Protein AF-A0A2X1ANY4-F1 (afdb_monomer)

Mean predicted aligned error: 8.99 Å

Secondary structure (DSSP, 8-state):
-PPPPHHHHHHHHHHHHHHHHHHHHHHTTSPTT-HHHHHHHHHHHHHHHHHHHHHHHHHHHHHHHS---------

Nearest PDB structures (foldseek):
  6jqa-assembly1_D  TM=9.124E-01  e=1.043E+00  Onion yellows phytoplasma OY-W
  6jqa-assembly1_A  TM=9.077E-01  e=1.263E+00  Onion yellows phytoplasma OY-W
  6jqa-assembly1_B  TM=9.385E-01  e=1.529E+00  Onion yellows phytoplasma OY-W
  6jqa-assembly1_C  TM=9.253E-01  e=1.851E+00  Onion yellows phytoplasma OY-W
  3u0c-assembly1_A  TM=9.088E-01  e=3.081E+00  Shigella flexneri

Sequence (75 aa):
MAAHSETDLSEALRAVESLIAKCEKAVLKLAPGAAQHTLLVRRIAALKIARELIEERLGERDHAADGAGLAAPLR

pLDDT: mean 83.48, std 20.51, range [37.75, 98.25]

Foldseek 3Di:
DDDDDLVRLVVVLVVLVVLLVVLVVVLVVDDPPDPSNVVSVVVSVVSVVVNVVSVVVNVVVVCVVDPDDDDDDDD

Solvent-accessible surface area (backbone atoms only — not comparable to full-atom values): 4558 Å² total; per-residue (Å²): 131,85,84,76,52,71,65,57,45,51,53,49,42,57,51,44,53,53,48,41,56,52,47,56,63,51,46,76,77,42,60,87,87,37,70,69,32,56,53,47,54,53,51,43,54,53,47,52,54,53,41,51,56,44,51,49,58,54,53,59,51,60,61,70,75,47,97,70,88,80,81,83,78,91,129

Radius of gyration: 16.42 Å; Cα contacts (8 Å, |Δi|>4): 32; chains: 1; bounding box: 44×24×39 Å

Structure (mmCIF, N/CA/C/O backbone):
data_AF-A0A2X1ANY4-F1
#
_entry.id   AF-A0A2X1ANY4-F1
#
loop_
_atom_site.group_PDB
_atom_site.id
_atom_site.type_symbol
_atom_site.label_atom_id
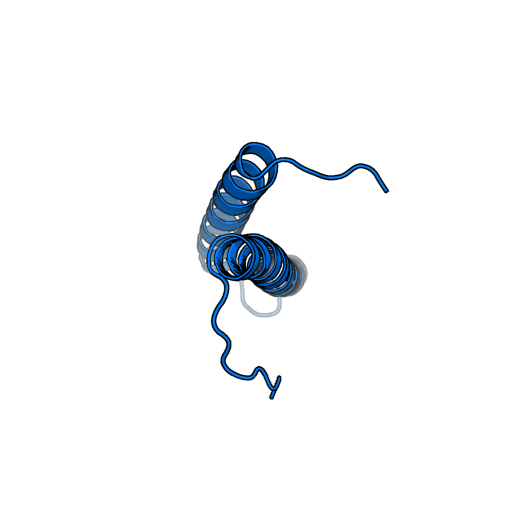_atom_site.label_alt_id
_atom_site.label_comp_id
_atom_site.label_asym_id
_atom_site.label_entity_id
_atom_site.label_seq_id
_atom_site.pdbx_PDB_ins_code
_atom_site.Cartn_x
_atom_site.Cartn_y
_atom_site.Cartn_z
_atom_site.occupancy
_atom_site.B_iso_or_equiv
_atom_site.auth_seq_id
_atom_site.auth_comp_id
_atom_site.auth_asym_id
_atom_site.auth_atom_id
_atom_site.pdbx_PDB_model_num
ATOM 1 N N . MET A 1 1 ? 0.695 -8.364 22.629 1.00 46.19 1 MET A N 1
ATOM 2 C CA . MET A 1 1 ? 0.772 -7.295 21.609 1.00 46.19 1 MET A CA 1
ATOM 3 C C . MET A 1 1 ? -0.078 -6.142 22.095 1.00 46.19 1 MET A C 1
ATOM 5 O O . MET A 1 1 ? -1.177 -6.402 22.565 1.00 46.19 1 MET A O 1
ATOM 9 N N . ALA A 1 2 ? 0.448 -4.917 22.076 1.00 59.94 2 ALA A N 1
ATOM 10 C CA . ALA A 1 2 ? -0.341 -3.742 22.430 1.00 59.94 2 ALA A CA 1
ATOM 11 C C . ALA A 1 2 ? -1.496 -3.590 21.429 1.00 59.94 2 ALA A C 1
ATOM 13 O O . ALA A 1 2 ? -1.294 -3.777 20.230 1.00 59.94 2 ALA A O 1
ATOM 14 N N . ALA A 1 3 ? -2.697 -3.299 21.922 1.00 75.25 3 ALA A N 1
ATOM 15 C CA . ALA A 1 3 ? -3.805 -2.920 21.060 1.00 75.25 3 ALA A CA 1
ATOM 16 C C . ALA A 1 3 ? -3.526 -1.515 20.505 1.00 75.25 3 ALA A C 1
ATOM 18 O O . ALA A 1 3 ? -3.216 -0.603 21.269 1.00 75.25 3 ALA A O 1
ATOM 19 N N . HIS A 1 4 ? -3.609 -1.354 19.187 1.00 82.94 4 HIS A N 1
ATOM 20 C CA . HIS A 1 4 ? -3.532 -0.051 18.527 1.00 82.94 4 HIS A CA 1
ATOM 21 C C . HIS A 1 4 ? -4.921 0.599 18.526 1.00 82.94 4 HIS A C 1
ATOM 23 O O . HIS A 1 4 ? -5.933 -0.097 18.375 1.00 82.94 4 HIS A O 1
ATOM 29 N N . SER A 1 5 ? -4.990 1.917 18.719 1.00 90.31 5 SER A N 1
ATOM 30 C CA . SER A 1 5 ? -6.258 2.644 18.620 1.00 90.31 5 SER A CA 1
ATOM 31 C C . SER A 1 5 ? -6.736 2.718 17.163 1.00 90.31 5 SER A C 1
ATOM 33 O O . SER A 1 5 ? -5.953 2.541 16.230 1.00 90.31 5 SER A O 1
ATOM 35 N N . GLU A 1 6 ? -8.028 2.978 16.946 1.00 90.06 6 GLU A N 1
ATOM 36 C CA . GLU A 1 6 ? -8.561 3.254 15.598 1.00 90.06 6 GLU A CA 1
ATOM 37 C C . GLU A 1 6 ? -7.853 4.440 14.944 1.00 90.06 6 GLU A C 1
ATOM 39 O O . GLU A 1 6 ? -7.577 4.407 13.745 1.00 90.06 6 GLU A O 1
ATOM 44 N N . THR A 1 7 ? -7.502 5.454 15.738 1.00 93.19 7 THR A N 1
ATOM 45 C CA . THR A 1 7 ? -6.713 6.599 15.282 1.00 93.19 7 THR A CA 1
ATOM 46 C C . THR A 1 7 ? -5.343 6.154 14.788 1.00 93.19 7 THR A C 1
ATOM 48 O O . THR A 1 7 ? -4.984 6.486 13.662 1.00 93.19 7 THR A O 1
ATOM 51 N N . ASP A 1 8 ? -4.618 5.339 15.565 1.00 94.31 8 ASP A N 1
ATOM 52 C CA . ASP A 1 8 ? -3.295 4.835 15.164 1.00 94.31 8 ASP A CA 1
ATOM 53 C C . ASP A 1 8 ? -3.376 4.044 13.851 1.00 94.31 8 ASP A C 1
ATOM 55 O O . ASP A 1 8 ? -2.538 4.201 12.963 1.00 94.31 8 ASP A O 1
ATOM 59 N N . LEU A 1 9 ? -4.402 3.200 13.714 1.00 94.44 9 LEU A N 1
ATOM 60 C CA . LEU A 1 9 ? -4.631 2.397 12.514 1.00 94.44 9 LEU A CA 1
ATOM 61 C C . LEU A 1 9 ? -5.001 3.266 11.307 1.00 94.44 9 LEU A C 1
ATOM 63 O O . LEU A 1 9 ? -4.472 3.051 10.221 1.00 94.44 9 LEU A O 1
ATOM 67 N N . SER A 1 10 ? -5.844 4.282 11.493 1.00 94.88 10 SER A N 1
ATOM 68 C CA . SER A 1 10 ? -6.236 5.223 10.437 1.00 94.88 10 SER A CA 1
ATOM 69 C C . SER A 1 10 ? -5.058 6.087 9.975 1.00 94.88 10 SER A C 1
ATOM 71 O O . SER A 1 10 ? -4.868 6.325 8.780 1.00 94.88 10 SER A O 1
ATOM 73 N N . GLU A 1 11 ? -4.218 6.539 10.907 1.00 96.75 11 GLU A N 1
ATOM 74 C CA . GLU A 1 11 ? -2.998 7.276 10.582 1.00 96.75 11 GLU A CA 1
ATOM 75 C C . GLU A 1 11 ? -1.976 6.390 9.866 1.00 96.75 11 GL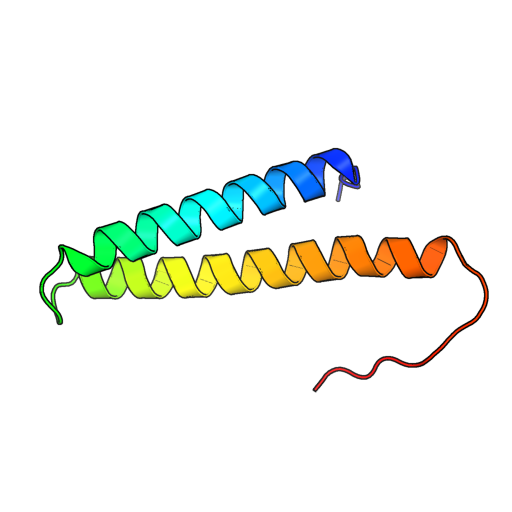U A C 1
ATOM 77 O O . GLU A 1 11 ? -1.372 6.825 8.877 1.00 96.75 11 GLU A O 1
ATOM 82 N N . ALA A 1 12 ? -1.824 5.138 10.308 1.00 96.56 12 ALA A N 1
ATOM 83 C CA . ALA A 1 12 ? -0.992 4.148 9.636 1.00 96.56 12 ALA A CA 1
ATOM 84 C C . ALA A 1 12 ? -1.496 3.863 8.215 1.00 96.56 12 ALA A C 1
ATOM 86 O O . ALA A 1 12 ? -0.689 3.862 7.283 1.00 96.56 12 ALA A O 1
ATOM 87 N N . LEU A 1 13 ? -2.811 3.705 8.028 1.00 97.31 13 LEU A N 1
ATOM 88 C CA . LEU A 1 13 ? -3.436 3.509 6.720 1.00 97.31 13 LEU A CA 1
ATOM 89 C C . LEU A 1 13 ? -3.080 4.658 5.772 1.00 97.31 13 LEU A C 1
ATOM 91 O O . LEU A 1 13 ? -2.491 4.437 4.712 1.00 97.31 13 LEU A O 1
ATOM 95 N N . ARG A 1 14 ? -3.311 5.902 6.210 1.00 97.75 14 ARG A N 1
ATOM 96 C CA . ARG A 1 14 ? -2.985 7.106 5.433 1.00 97.75 14 ARG A CA 1
ATOM 97 C C . ARG A 1 14 ? -1.494 7.185 5.084 1.00 97.75 14 ARG A C 1
ATOM 99 O O . ARG A 1 14 ? -1.117 7.613 3.988 1.00 97.75 14 ARG A O 1
ATOM 106 N N . ALA A 1 15 ? -0.618 6.795 6.011 1.00 98.06 15 ALA A N 1
ATOM 107 C CA . ALA A 1 15 ? 0.822 6.762 5.771 1.00 98.06 15 ALA A CA 1
ATOM 108 C C . ALA A 1 15 ? 1.204 5.704 4.720 1.00 98.06 15 ALA A C 1
ATOM 110 O O . ALA A 1 15 ? 1.990 6.001 3.814 1.00 98.06 15 ALA A O 1
ATOM 111 N N . VAL A 1 16 ? 0.624 4.503 4.800 1.00 98.06 16 VAL A N 1
ATOM 112 C CA . VAL A 1 16 ? 0.834 3.410 3.839 1.00 98.06 16 VAL A CA 1
ATOM 113 C C . VAL A 1 16 ? 0.364 3.812 2.442 1.00 98.06 16 VAL A C 1
ATOM 115 O O . VAL A 1 16 ? 1.123 3.660 1.484 1.00 98.06 16 VAL A O 1
ATOM 118 N N . GLU A 1 17 ? -0.819 4.408 2.308 1.00 98.19 17 GLU A N 1
ATOM 119 C CA . GLU A 1 17 ? -1.332 4.904 1.024 1.00 98.19 17 GLU A CA 1
ATOM 120 C C . GLU A 1 17 ? -0.415 5.967 0.405 1.00 98.19 17 GLU A C 1
ATOM 122 O O . GLU A 1 17 ? -0.085 5.913 -0.784 1.00 98.19 17 GLU A O 1
ATOM 127 N N . SER A 1 18 ? 0.075 6.906 1.223 1.00 98.25 18 SER A N 1
ATOM 128 C CA . SER A 1 18 ? 1.037 7.917 0.777 1.00 98.25 18 SER A CA 1
ATOM 129 C C . SER A 1 18 ? 2.341 7.285 0.281 1.00 98.25 18 SER A C 1
ATOM 131 O O . SER A 1 18 ? 2.906 7.730 -0.724 1.00 98.25 18 SER A O 1
ATOM 133 N N . LEU A 1 19 ? 2.830 6.244 0.962 1.00 97.94 19 LEU A N 1
ATOM 134 C CA . LEU A 1 19 ? 4.023 5.505 0.546 1.00 97.94 19 LEU A CA 1
ATOM 135 C C . LEU A 1 19 ? 3.794 4.764 -0.772 1.00 97.94 19 LEU A C 1
ATOM 137 O O . LEU A 1 19 ? 4.637 4.876 -1.662 1.00 97.94 19 LEU A O 1
ATOM 141 N N . ILE A 1 20 ? 2.653 4.088 -0.936 1.00 98.25 20 ILE A N 1
ATOM 142 C CA . ILE A 1 20 ? 2.277 3.416 -2.189 1.00 98.25 20 ILE A CA 1
ATOM 143 C C . ILE A 1 20 ? 2.301 4.418 -3.345 1.00 98.25 20 ILE A C 1
ATOM 145 O O . ILE A 1 20 ? 3.039 4.211 -4.308 1.00 98.25 20 ILE A O 1
ATOM 149 N N . ALA A 1 21 ? 1.600 5.548 -3.217 1.00 98.00 21 ALA A N 1
ATOM 150 C CA . ALA A 1 21 ? 1.530 6.563 -4.268 1.00 98.00 21 ALA A CA 1
ATOM 151 C C . ALA A 1 21 ? 2.911 7.140 -4.634 1.00 98.00 21 ALA A C 1
ATOM 153 O O . ALA A 1 21 ? 3.201 7.412 -5.803 1.00 98.00 21 ALA A O 1
ATOM 154 N N . LYS A 1 22 ? 3.796 7.333 -3.645 1.00 97.44 22 LYS A N 1
ATOM 155 C CA . LYS A 1 22 ? 5.179 7.782 -3.881 1.00 97.44 22 LYS A CA 1
ATOM 156 C C . LYS A 1 22 ? 5.995 6.720 -4.613 1.00 97.44 22 LYS A C 1
ATOM 158 O O . LYS A 1 22 ? 6.711 7.053 -5.557 1.00 97.44 22 LYS A O 1
ATOM 163 N N . CYS A 1 23 ? 5.887 5.459 -4.200 1.00 96.75 23 CYS A N 1
ATOM 164 C CA . CYS A 1 23 ? 6.579 4.351 -4.844 1.00 96.75 23 CYS A CA 1
ATOM 165 C C . CYS A 1 23 ? 6.094 4.148 -6.284 1.00 96.75 23 CYS A C 1
ATOM 167 O O . CYS A 1 23 ? 6.931 4.014 -7.170 1.00 96.75 23 CYS A O 1
ATOM 169 N N . GLU A 1 24 ? 4.786 4.204 -6.542 1.00 96.44 24 GLU A N 1
ATOM 170 C CA . GLU A 1 24 ? 4.213 4.089 -7.891 1.00 96.44 24 GLU A CA 1
ATOM 171 C C . GLU A 1 24 ? 4.748 5.193 -8.815 1.00 96.44 24 GLU A C 1
ATOM 173 O O . GLU A 1 24 ? 5.257 4.903 -9.897 1.00 96.44 24 GLU A O 1
ATOM 178 N N . LYS A 1 25 ? 4.775 6.450 -8.351 1.00 96.75 25 LYS A N 1
ATOM 179 C CA . LYS A 1 25 ? 5.381 7.567 -9.103 1.00 96.75 25 LYS A CA 1
ATOM 180 C C . LYS A 1 25 ? 6.877 7.382 -9.357 1.00 96.75 25 LYS A C 1
ATOM 182 O O . LYS A 1 25 ? 7.382 7.822 -10.388 1.00 96.75 25 LYS A O 1
ATOM 187 N N . ALA A 1 26 ? 7.601 6.786 -8.413 1.00 95.44 26 ALA A N 1
ATOM 188 C CA . ALA A 1 26 ? 9.027 6.525 -8.560 1.00 95.44 26 ALA A CA 1
ATOM 189 C C . ALA A 1 26 ? 9.304 5.367 -9.533 1.00 95.44 26 ALA A C 1
ATOM 191 O O . ALA A 1 26 ? 10.239 5.482 -10.319 1.00 95.44 26 ALA A O 1
ATOM 192 N N . VAL A 1 27 ? 8.473 4.315 -9.557 1.00 95.44 27 VAL A N 1
ATOM 193 C CA . VAL A 1 27 ? 8.574 3.209 -10.529 1.00 95.44 27 VAL A CA 1
ATOM 194 C C . VAL A 1 27 ? 8.515 3.727 -11.967 1.00 95.44 27 VAL A C 1
ATOM 196 O O . VAL A 1 27 ? 9.330 3.305 -12.780 1.00 95.44 27 VAL A O 1
ATOM 199 N N . LEU A 1 28 ? 7.644 4.699 -12.263 1.00 94.31 28 LEU A N 1
ATOM 200 C CA . LEU A 1 28 ? 7.512 5.291 -13.606 1.00 94.31 28 LEU A CA 1
ATOM 201 C C . LEU A 1 28 ? 8.803 5.940 -14.135 1.00 94.31 28 LEU A C 1
ATOM 203 O O . LEU A 1 28 ? 8.950 6.120 -15.340 1.00 94.31 28 LEU A O 1
ATOM 207 N N . LYS A 1 29 ? 9.733 6.313 -13.248 1.00 94.31 29 LYS A N 1
ATOM 208 C CA . LYS A 1 29 ? 11.019 6.929 -13.612 1.00 94.31 29 LYS A CA 1
ATOM 209 C C . LYS A 1 29 ? 12.146 5.908 -13.775 1.00 94.31 29 LYS A C 1
ATOM 211 O O . LYS A 1 29 ? 13.265 6.293 -14.103 1.00 94.31 29 LYS A O 1
ATOM 216 N N . LEU A 1 30 ? 11.888 4.633 -13.488 1.00 93.44 30 LEU A N 1
ATOM 217 C CA . LEU A 1 30 ? 12.892 3.577 -13.500 1.00 93.44 30 LEU A CA 1
ATOM 218 C C . LEU A 1 30 ? 12.768 2.729 -14.763 1.00 93.44 30 LEU A C 1
ATOM 220 O O . LEU A 1 30 ? 11.670 2.413 -15.213 1.00 93.44 30 LEU A O 1
ATOM 224 N N . ALA A 1 31 ? 13.913 2.314 -15.302 1.00 89.81 31 ALA A N 1
ATOM 225 C CA . ALA A 1 31 ? 13.941 1.402 -16.435 1.00 89.81 31 ALA A CA 1
ATOM 226 C C . ALA A 1 31 ? 13.370 0.025 -16.034 1.00 89.81 31 ALA A C 1
ATOM 228 O O . ALA A 1 31 ? 13.809 -0.542 -15.022 1.00 89.81 31 ALA A O 1
ATOM 229 N N . PRO A 1 32 ? 12.435 -0.544 -16.818 1.00 87.31 32 PRO A N 1
ATOM 230 C CA . PRO A 1 32 ? 11.992 -1.919 -16.633 1.00 87.31 32 PRO A CA 1
ATOM 231 C C . PRO A 1 32 ? 13.187 -2.880 -16.644 1.00 87.31 32 PRO A C 1
ATOM 233 O O . PRO A 1 32 ? 14.090 -2.756 -17.466 1.00 87.31 32 PRO A O 1
ATOM 236 N N . GLY A 1 33 ? 13.214 -3.824 -15.703 1.00 86.44 33 GLY A N 1
ATOM 237 C CA . GLY A 1 33 ? 14.314 -4.787 -15.561 1.00 86.44 33 GLY A CA 1
ATOM 238 C C . GLY A 1 33 ? 15.504 -4.303 -14.724 1.00 86.44 33 GLY A C 1
ATOM 239 O O . GLY A 1 33 ? 16.337 -5.121 -14.339 1.00 86.44 33 GLY A O 1
ATOM 240 N N . ALA A 1 34 ? 15.571 -3.019 -14.353 1.00 93.50 34 ALA A N 1
ATOM 241 C CA . ALA A 1 34 ? 16.564 -2.544 -13.394 1.00 93.50 34 ALA A CA 1
ATOM 242 C C . ALA A 1 34 ? 16.283 -3.108 -11.985 1.00 93.50 34 ALA A C 1
ATOM 244 O O . ALA A 1 34 ? 15.128 -3.209 -11.561 1.00 93.50 34 ALA A O 1
ATOM 245 N N . ALA A 1 35 ? 17.328 -3.430 -11.216 1.00 94.31 35 ALA A N 1
ATOM 246 C CA . ALA A 1 35 ? 17.189 -4.001 -9.869 1.00 94.31 35 ALA A CA 1
ATOM 247 C C . ALA A 1 35 ? 16.322 -3.125 -8.943 1.00 94.31 35 ALA A C 1
ATOM 249 O O . ALA A 1 35 ? 15.469 -3.619 -8.206 1.00 94.31 35 ALA A O 1
ATOM 250 N N . GLN A 1 36 ? 16.490 -1.808 -9.046 1.0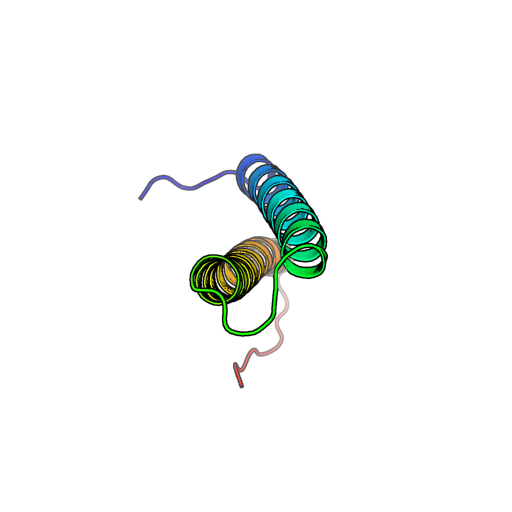0 93.44 36 GLN A N 1
ATOM 251 C CA . GLN A 1 36 ? 15.714 -0.793 -8.345 1.00 93.44 36 GLN A CA 1
ATOM 252 C C . GLN A 1 36 ? 14.229 -0.794 -8.737 1.00 93.44 36 GLN A C 1
ATOM 254 O O . GLN A 1 36 ? 13.386 -0.618 -7.860 1.00 93.44 36 GLN A O 1
ATOM 259 N N . HIS A 1 37 ? 13.892 -1.046 -10.009 1.00 96.25 37 HIS A N 1
ATOM 260 C CA . HIS A 1 37 ? 12.501 -1.180 -10.450 1.00 96.25 37 HIS A CA 1
ATOM 261 C C . HIS A 1 37 ? 11.865 -2.412 -9.796 1.00 96.25 37 HIS A C 1
ATOM 263 O O . HIS A 1 37 ? 10.837 -2.308 -9.129 1.00 96.25 37 HIS A O 1
ATOM 269 N N . THR A 1 38 ? 12.519 -3.572 -9.907 1.00 96.1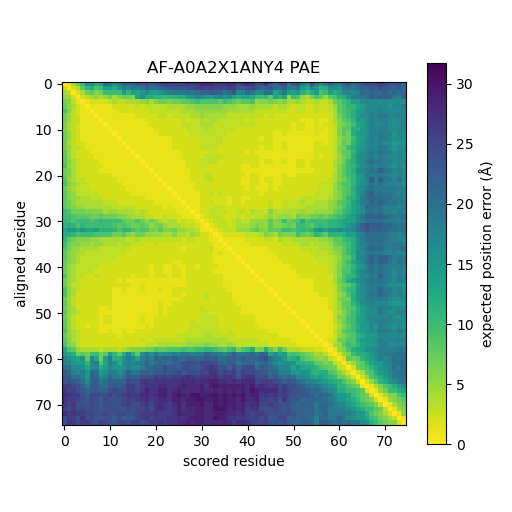2 38 THR A N 1
ATOM 270 C CA . THR A 1 38 ? 12.045 -4.834 -9.315 1.00 96.12 38 THR A CA 1
ATOM 271 C C . THR A 1 38 ? 11.874 -4.735 -7.799 1.00 96.12 38 THR A C 1
ATOM 273 O O . THR A 1 38 ? 10.859 -5.175 -7.259 1.00 96.12 38 THR A O 1
ATOM 276 N N . LEU A 1 39 ? 12.835 -4.127 -7.098 1.00 95.94 39 LEU A N 1
ATOM 277 C CA . LEU A 1 39 ? 12.755 -3.912 -5.654 1.00 95.94 39 LEU A CA 1
ATOM 278 C C . LEU A 1 39 ? 11.554 -3.039 -5.279 1.00 95.94 39 LEU A C 1
ATOM 280 O O . LEU A 1 39 ? 10.836 -3.346 -4.327 1.00 95.94 39 LEU A O 1
ATOM 284 N N . LEU A 1 40 ? 11.331 -1.952 -6.017 1.00 96.25 40 LEU A N 1
ATOM 285 C CA . LEU A 1 40 ? 10.273 -1.003 -5.706 1.00 96.25 40 LEU A CA 1
ATOM 286 C C . LEU A 1 40 ? 8.881 -1.588 -5.982 1.00 96.25 40 LEU A C 1
ATOM 288 O O . LEU A 1 40 ? 7.986 -1.417 -5.158 1.00 96.25 40 LEU A O 1
ATOM 292 N N . VAL A 1 41 ? 8.722 -2.371 -7.053 1.00 96.50 41 VAL A N 1
ATOM 293 C CA . VAL A 1 41 ? 7.489 -3.131 -7.329 1.00 96.50 41 VAL A CA 1
ATOM 294 C C . VAL A 1 41 ? 7.174 -4.114 -6.197 1.00 96.50 41 VAL A C 1
ATOM 296 O O . VAL A 1 41 ? 6.040 -4.163 -5.722 1.00 96.50 41 VAL A O 1
ATOM 299 N N . ARG A 1 42 ? 8.175 -4.851 -5.697 1.00 97.19 42 ARG A N 1
ATOM 300 C CA . ARG A 1 42 ? 7.988 -5.773 -4.561 1.00 97.19 42 ARG A CA 1
ATOM 301 C C . ARG A 1 42 ? 7.584 -5.044 -3.279 1.00 97.19 42 ARG A C 1
ATOM 303 O O . ARG A 1 42 ? 6.733 -5.533 -2.543 1.00 97.19 42 ARG A O 1
ATOM 310 N N . ARG A 1 43 ? 8.155 -3.863 -3.025 1.00 97.38 43 ARG A N 1
ATOM 311 C CA . ARG A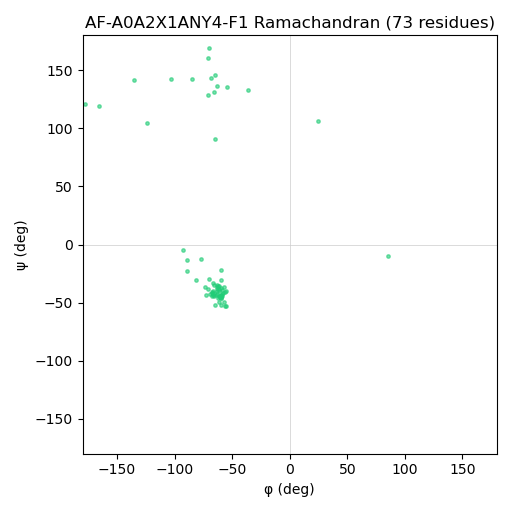 1 43 ? 7.763 -3.016 -1.886 1.00 97.38 43 ARG A CA 1
ATOM 312 C C . ARG A 1 43 ? 6.318 -2.542 -1.997 1.00 97.38 43 ARG A C 1
ATOM 314 O O . ARG A 1 43 ? 5.605 -2.594 -1.004 1.00 97.38 43 ARG A O 1
ATOM 321 N N . ILE A 1 44 ? 5.878 -2.125 -3.186 1.00 98.19 44 ILE A N 1
ATOM 322 C CA . ILE A 1 44 ? 4.481 -1.731 -3.421 1.00 98.19 44 ILE A CA 1
ATOM 323 C C . ILE A 1 44 ? 3.538 -2.900 -3.121 1.00 98.19 44 ILE A C 1
ATOM 325 O O . ILE A 1 44 ? 2.539 -2.700 -2.441 1.00 98.19 44 ILE A O 1
ATOM 329 N N . ALA A 1 45 ? 3.867 -4.115 -3.572 1.00 98.06 45 ALA A N 1
ATOM 330 C CA . ALA A 1 45 ? 3.060 -5.300 -3.280 1.00 98.06 45 ALA A CA 1
ATOM 331 C C . ALA A 1 45 ? 2.945 -5.562 -1.767 1.00 98.06 45 ALA A C 1
ATOM 333 O O . ALA A 1 45 ? 1.844 -5.751 -1.260 1.00 98.06 45 ALA A O 1
ATOM 334 N N . ALA A 1 46 ? 4.058 -5.487 -1.030 1.00 98.19 46 ALA A N 1
ATOM 335 C CA . ALA A 1 46 ? 4.048 -5.646 0.425 1.00 98.19 46 ALA A CA 1
ATOM 336 C C . ALA A 1 46 ? 3.232 -4.552 1.140 1.00 98.19 46 ALA A C 1
ATOM 338 O O . ALA A 1 46 ? 2.499 -4.845 2.079 1.00 98.19 46 ALA A O 1
ATOM 339 N N . LEU A 1 47 ? 3.325 -3.299 0.683 1.00 98.19 47 LEU A N 1
ATOM 340 C CA . LEU A 1 47 ? 2.540 -2.191 1.234 1.00 98.19 47 LEU A CA 1
ATOM 341 C C . LEU A 1 47 ? 1.037 -2.358 0.973 1.00 98.19 47 LEU A C 1
ATOM 343 O O . LEU A 1 47 ? 0.244 -1.997 1.834 1.00 98.19 47 LEU A O 1
ATOM 347 N N . LYS A 1 48 ? 0.637 -2.920 -0.175 1.00 98.06 48 LYS A N 1
ATOM 348 C CA . LYS A 1 48 ? -0.776 -3.218 -0.474 1.00 98.06 48 LYS A CA 1
ATOM 349 C C . LYS A 1 48 ? -1.336 -4.289 0.465 1.00 98.06 48 LYS A C 1
ATOM 351 O O . LYS A 1 48 ? -2.405 -4.079 1.019 1.00 98.06 48 LYS A O 1
ATOM 356 N N . ILE A 1 49 ? -0.564 -5.341 0.745 1.00 97.94 49 ILE A N 1
ATOM 357 C CA . ILE A 1 49 ? -0.926 -6.350 1.756 1.00 97.94 49 ILE A CA 1
ATOM 358 C C . ILE A 1 49 ? -1.054 -5.702 3.143 1.00 97.94 49 ILE A C 1
ATOM 360 O O . ILE A 1 49 ? -2.014 -5.945 3.862 1.00 97.94 49 ILE A O 1
ATOM 364 N N . ALA A 1 50 ? -0.104 -4.842 3.523 1.00 97.06 50 ALA A N 1
ATOM 365 C CA . ALA A 1 50 ? -0.178 -4.130 4.797 1.00 97.06 50 ALA A CA 1
ATOM 366 C C . ALA A 1 50 ? -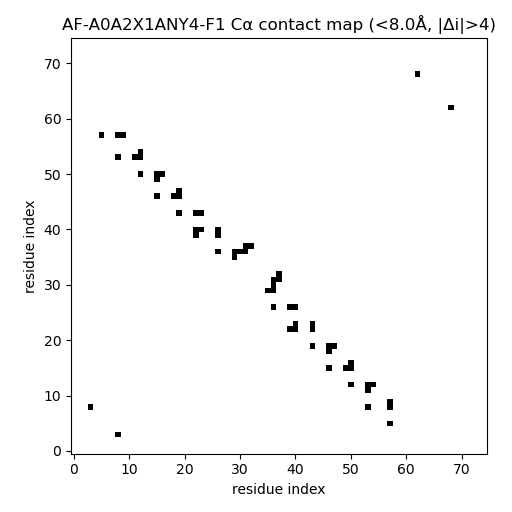1.422 -3.228 4.890 1.00 97.06 50 ALA A C 1
ATOM 368 O O . ALA A 1 50 ? -2.032 -3.159 5.952 1.00 97.06 50 ALA A O 1
ATOM 369 N N . ARG A 1 51 ? -1.806 -2.565 3.790 1.00 97.50 51 ARG A N 1
ATOM 370 C CA . ARG A 1 51 ? -3.034 -1.764 3.705 1.00 97.50 51 ARG A CA 1
ATOM 371 C C . ARG A 1 51 ? -4.268 -2.626 3.973 1.00 97.50 51 ARG A C 1
ATOM 373 O O . ARG A 1 51 ? -5.036 -2.284 4.862 1.00 97.50 51 ARG A O 1
ATOM 380 N N . GLU A 1 52 ? -4.395 -3.750 3.270 1.00 96.38 52 GLU A N 1
ATOM 381 C CA . GLU A 1 52 ? -5.528 -4.679 3.406 1.00 96.38 52 GLU A CA 1
ATOM 382 C C . GLU A 1 52 ? -5.678 -5.189 4.846 1.00 96.38 52 GLU A C 1
ATOM 384 O O . GLU A 1 52 ? -6.779 -5.188 5.382 1.00 96.38 52 GLU A O 1
ATOM 389 N N . LEU A 1 53 ? -4.573 -5.526 5.518 1.00 95.75 53 LEU A N 1
ATOM 390 C CA . LEU A 1 53 ? -4.598 -5.961 6.922 1.00 95.75 53 LEU A CA 1
ATOM 391 C C . LEU A 1 53 ? -5.031 -4.850 7.895 1.00 95.75 53 LEU A C 1
ATOM 393 O O . LEU A 1 53 ? -5.638 -5.123 8.931 1.00 95.75 53 LEU A O 1
ATOM 397 N N . ILE A 1 54 ? -4.689 -3.592 7.598 1.00 94.62 54 ILE A N 1
ATOM 398 C CA . ILE A 1 54 ? -5.125 -2.443 8.403 1.00 94.62 54 ILE A CA 1
ATOM 399 C C . ILE A 1 54 ? -6.615 -2.172 8.166 1.00 94.62 54 ILE A C 1
ATOM 401 O O . ILE A 1 54 ? -7.345 -1.938 9.128 1.00 94.62 54 ILE A O 1
ATOM 405 N N . GLU A 1 55 ? -7.061 -2.230 6.911 1.00 94.56 55 GLU A N 1
ATOM 406 C CA . GLU A 1 55 ? -8.468 -2.089 6.516 1.00 94.56 55 GLU A CA 1
ATOM 407 C C . GLU A 1 55 ? -9.332 -3.187 7.153 1.00 94.56 55 GLU A C 1
ATOM 409 O O . GLU A 1 55 ? -10.366 -2.879 7.740 1.00 94.56 55 GLU A O 1
ATOM 414 N N . GLU A 1 56 ? -8.874 -4.443 7.129 1.00 93.25 56 GLU A N 1
ATOM 415 C CA . GLU A 1 56 ? -9.525 -5.574 7.800 1.00 93.25 56 GLU A CA 1
ATOM 416 C C . GLU A 1 56 ? -9.675 -5.303 9.297 1.00 93.25 56 GLU A C 1
ATOM 418 O O . GLU A 1 56 ? -10.778 -5.382 9.826 1.00 93.25 56 GLU A O 1
ATOM 423 N N . ARG A 1 57 ? -8.604 -4.880 9.980 1.00 90.94 57 ARG A N 1
ATOM 424 C CA . ARG A 1 57 ? -8.668 -4.559 11.413 1.00 90.94 57 ARG A CA 1
ATOM 425 C C . ARG A 1 57 ? -9.617 -3.401 11.732 1.00 90.94 57 ARG A C 1
ATOM 427 O O . ARG A 1 57 ? -10.215 -3.390 12.808 1.00 90.94 57 ARG A O 1
ATOM 434 N N . LEU A 1 58 ? -9.710 -2.397 10.863 1.00 90.62 58 LEU A N 1
ATOM 435 C CA . LEU A 1 58 ? -10.660 -1.296 11.031 1.00 90.62 58 LEU A CA 1
ATOM 436 C C . LEU A 1 58 ? -12.102 -1.796 10.829 1.00 90.62 58 LEU A C 1
ATOM 438 O O . LEU A 1 58 ? -12.955 -1.514 11.665 1.00 90.62 58 LEU A O 1
ATOM 442 N N . GLY A 1 59 ? -12.348 -2.635 9.817 1.00 84.38 59 GLY A N 1
ATOM 443 C CA . GLY A 1 59 ? -13.659 -3.240 9.553 1.00 84.38 59 GLY A CA 1
ATOM 444 C C . GLY A 1 59 ? -14.099 -4.298 10.578 1.00 84.38 59 GLY A C 1
ATOM 445 O O . GLY A 1 59 ? -15.291 -4.429 10.855 1.00 84.38 59 GLY A O 1
ATOM 446 N N . GLU A 1 60 ? -13.166 -5.024 11.205 1.00 65.00 60 GLU A N 1
ATOM 447 C CA . GLU A 1 60 ? -13.430 -5.917 12.348 1.00 65.00 60 GLU A CA 1
ATOM 448 C C . GLU A 1 60 ? -14.028 -5.148 13.540 1.00 65.00 60 GLU A C 1
ATOM 450 O O . GLU A 1 60 ? -14.811 -5.710 14.309 1.00 65.00 60 GLU A O 1
ATOM 455 N N . ARG A 1 61 ? -13.681 -3.861 13.699 1.00 56.59 61 ARG A N 1
ATOM 456 C CA . ARG A 1 61 ? -14.200 -3.006 14.780 1.00 56.59 61 ARG A CA 1
ATOM 457 C C . ARG A 1 61 ? -15.584 -2.440 14.468 1.00 56.59 61 ARG A C 1
ATOM 459 O O . ARG A 1 61 ? -16.383 -2.331 15.395 1.00 56.59 61 ARG A O 1
ATOM 466 N N . ASP A 1 62 ? -15.907 -2.204 13.198 1.00 50.91 62 ASP A N 1
ATOM 467 C CA . ASP A 1 62 ? -17.261 -1.806 12.780 1.00 50.91 62 ASP A CA 1
ATOM 468 C C . ASP A 1 62 ? -18.298 -2.905 13.085 1.00 50.91 62 ASP A C 1
ATOM 470 O O . ASP A 1 62 ? -19.407 -2.619 13.527 1.00 50.91 62 ASP A O 1
ATOM 474 N N . HIS A 1 63 ? -17.920 -4.185 12.973 1.00 48.97 63 HIS A N 1
ATOM 475 C CA . HIS A 1 63 ? -18.796 -5.317 13.321 1.00 48.97 63 HIS A CA 1
ATOM 476 C C . HIS A 1 63 ? -18.914 -5.576 14.834 1.00 48.97 63 HIS A C 1
ATOM 478 O O . HIS A 1 63 ? -19.765 -6.357 15.259 1.00 48.97 63 HIS A O 1
ATOM 484 N N . ALA A 1 64 ? -18.062 -4.959 15.659 1.00 45.66 64 ALA A N 1
ATOM 485 C CA . ALA A 1 64 ? -18.113 -5.092 17.115 1.00 45.66 64 ALA A CA 1
ATOM 486 C C . ALA A 1 64 ? -19.021 -4.041 17.783 1.00 45.66 64 ALA A C 1
ATOM 488 O O . ALA A 1 64 ? -19.349 -4.192 18.962 1.00 45.66 64 ALA A O 1
ATOM 489 N N . ALA A 1 65 ? -19.429 -2.996 17.052 1.00 46.22 65 ALA A N 1
ATOM 490 C CA . ALA A 1 65 ? -20.326 -1.952 17.549 1.00 46.22 65 ALA A CA 1
ATOM 491 C C . ALA A 1 65 ? -21.815 -2.272 17.330 1.00 46.22 65 ALA A C 1
ATOM 493 O O . ALA A 1 65 ? -22.648 -1.795 18.099 1.00 46.22 65 ALA A O 1
ATOM 494 N N . ASP A 1 66 ? -22.149 -3.135 16.368 1.00 37.75 66 ASP A N 1
ATOM 495 C CA . ASP A 1 66 ? -23.531 -3.483 16.048 1.00 37.75 66 ASP A CA 1
ATOM 496 C C . ASP A 1 66 ? -23.756 -4.995 16.145 1.00 37.75 66 ASP A C 1
ATOM 498 O O . ASP A 1 66 ? -23.366 -5.793 15.292 1.00 37.75 66 ASP A O 1
ATOM 502 N N . GLY A 1 67 ? -24.424 -5.405 17.222 1.00 49.91 67 GLY A N 1
ATOM 503 C CA . GLY A 1 67 ? -24.943 -6.756 17.358 1.00 49.91 67 GLY A CA 1
ATOM 504 C C . GLY A 1 67 ? -26.031 -7.038 16.323 1.00 49.91 67 GLY A C 1
ATOM 505 O O . GLY A 1 67 ? -27.199 -6.816 16.607 1.00 49.91 67 GLY A O 1
ATOM 506 N N . ALA A 1 68 ? -25.662 -7.560 15.155 1.00 43.25 68 ALA A N 1
ATOM 507 C CA . ALA A 1 68 ? -26.467 -8.434 14.295 1.00 43.25 68 ALA A CA 1
ATOM 508 C C . ALA A 1 68 ? -25.612 -8.835 13.085 1.00 43.25 68 ALA A C 1
ATOM 510 O O . ALA A 1 68 ? -25.116 -7.988 12.353 1.00 43.25 68 ALA A O 1
ATOM 511 N N . GLY A 1 69 ? -25.400 -10.139 12.911 1.00 44.56 69 GLY A N 1
ATOM 512 C CA . GLY A 1 69 ? -24.375 -10.662 12.016 1.00 44.56 69 GLY A CA 1
ATOM 513 C C 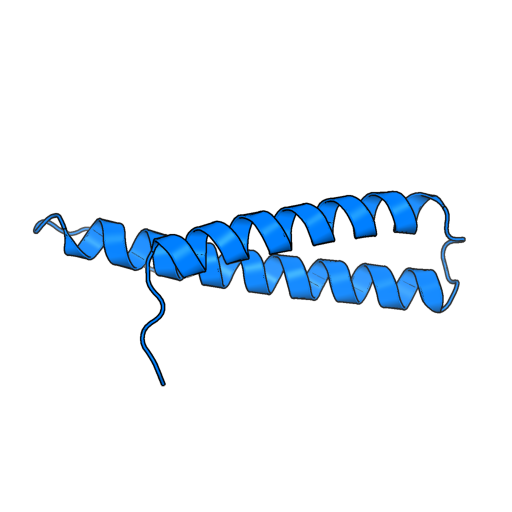. GLY A 1 69 ? -24.623 -10.486 10.521 1.00 44.56 69 GLY A C 1
ATOM 514 O O . GLY A 1 69 ? -25.746 -10.265 10.092 1.00 44.56 69 GLY A O 1
ATOM 515 N N . LEU A 1 70 ? -23.575 -10.755 9.739 1.00 41.81 70 LEU A N 1
ATOM 516 C CA . LEU A 1 70 ? -23.623 -11.715 8.634 1.00 41.81 70 LEU A CA 1
ATOM 517 C C . LEU A 1 70 ? -22.197 -12.061 8.167 1.00 41.81 70 LEU A C 1
ATOM 519 O O . LEU A 1 70 ? -21.452 -11.200 7.725 1.00 41.81 70 LEU A O 1
ATOM 523 N N . ALA A 1 71 ? -21.862 -13.347 8.286 1.00 39.59 71 ALA A N 1
ATOM 524 C CA . ALA A 1 71 ? -20.924 -14.132 7.481 1.00 39.59 71 ALA A CA 1
ATOM 525 C C . ALA A 1 71 ? -19.785 -13.406 6.728 1.00 39.59 71 ALA A C 1
ATOM 527 O O . ALA A 1 71 ? -19.959 -12.937 5.605 1.00 39.59 71 ALA A O 1
ATOM 528 N N . ALA A 1 72 ? -18.564 -13.558 7.247 1.00 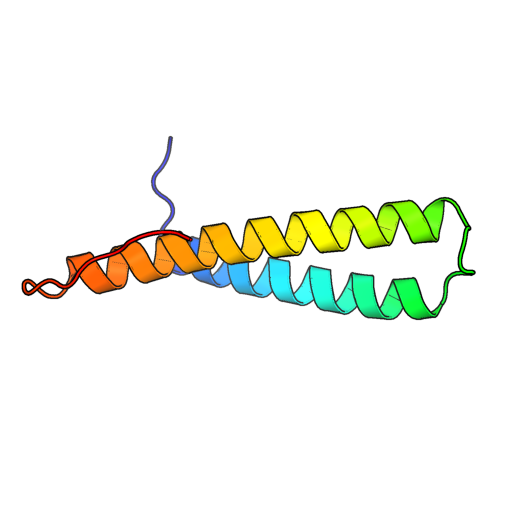46.59 72 ALA A N 1
ATOM 529 C CA . ALA A 1 72 ? -17.435 -13.856 6.369 1.00 46.59 72 ALA A CA 1
ATOM 530 C C . ALA A 1 72 ? -17.665 -15.246 5.732 1.00 46.59 72 ALA A C 1
ATOM 532 O O . ALA A 1 72 ? -18.185 -16.155 6.389 1.00 46.59 72 ALA A O 1
ATOM 533 N N . PRO A 1 73 ? -17.243 -15.451 4.477 1.00 51.06 73 PRO A N 1
ATOM 534 C CA . PRO A 1 73 ? -15.934 -16.070 4.380 1.00 51.06 73 PRO A CA 1
ATOM 535 C C . PRO A 1 73 ? -15.020 -15.413 3.349 1.00 51.06 73 PRO A C 1
ATOM 537 O O . PRO A 1 73 ? -15.410 -15.048 2.242 1.00 51.06 73 PRO A O 1
ATOM 540 N N . LEU A 1 74 ? -13.764 -15.366 3.779 1.00 51.59 74 LEU A N 1
ATOM 541 C CA . LEU A 1 74 ? -12.545 -15.279 2.995 1.00 51.59 74 LEU A CA 1
ATOM 542 C C . LEU A 1 74 ? -12.651 -16.080 1.691 1.00 51.59 74 LEU A C 1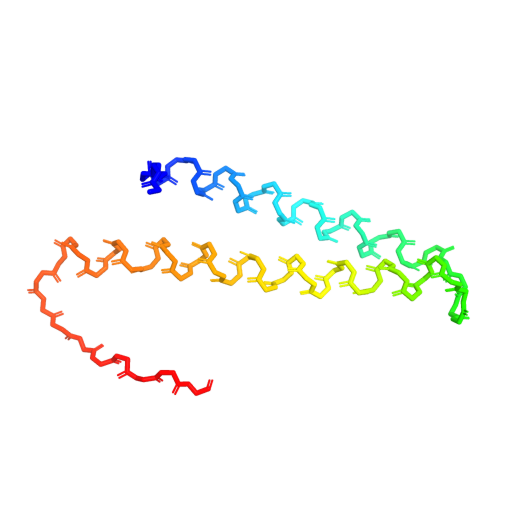
ATOM 544 O O . LEU A 1 74 ? -13.025 -17.260 1.701 1.00 51.59 74 LEU A O 1
ATOM 548 N N . ARG A 1 75 ? -12.248 -15.456 0.588 1.00 40.62 75 ARG A N 1
ATOM 549 C CA . ARG A 1 75 ? -11.866 -16.154 -0.633 1.00 40.62 75 ARG A CA 1
ATOM 550 C C . ARG A 1 75 ? -10.619 -15.530 -1.225 1.00 40.62 75 ARG A C 1
ATOM 552 O O . ARG A 1 75 ? -10.571 -14.285 -1.265 1.00 40.62 75 ARG A O 1
#

Organism: Brevundimonas diminuta (NCBI:txid293)